Protein AF-A0A6M9PVB7-F1 (afdb_monomer)

Sequence (81 aa):
MKINSNYLDIDLPVGLAKIANGRDLISTHETAFAFGIVPQTLRKHLCTKGSFHGVKPIKIGERWHFSVRDLALLMRGELHK

Organism: NCBI:txid1743174

Structure (mmCIF, N/CA/C/O backbone):
data_AF-A0A6M9PVB7-F1
#
_entry.id   AF-A0A6M9PVB7-F1
#
loop_
_atom_site.group_PDB
_atom_site.id
_atom_site.type_symbol
_atom_site.label_atom_id
_atom_site.label_alt_id
_atom_site.label_comp_id
_atom_site.label_asym_id
_atom_site.label_entity_id
_atom_site.label_seq_id
_atom_site.pdbx_PDB_ins_code
_atom_site.Cartn_x
_atom_site.Cartn_y
_atom_site.Cartn_z
_atom_site.occupancy
_atom_site.B_iso_or_equiv
_atom_site.auth_seq_id
_atom_site.auth_comp_id
_atom_site.auth_asym_id
_atom_site.auth_atom_id
_atom_site.pdbx_PDB_model_num
ATOM 1 N N . MET A 1 1 ? -27.114 5.267 -1.887 1.00 37.72 1 MET A N 1
ATOM 2 C CA . MET A 1 1 ? -25.710 5.646 -1.617 1.00 37.72 1 MET A CA 1
ATOM 3 C C . MET A 1 1 ? -24.983 5.596 -2.952 1.00 37.72 1 MET A C 1
ATOM 5 O O . MET A 1 1 ? -24.874 4.520 -3.520 1.00 37.72 1 MET A O 1
ATOM 9 N N . LYS A 1 2 ? -24.680 6.753 -3.555 1.00 29.53 2 LYS A N 1
ATOM 10 C CA . LYS A 1 2 ? -24.128 6.806 -4.917 1.00 29.53 2 LYS A CA 1
ATOM 11 C C . LYS A 1 2 ? -22.657 6.392 -4.865 1.00 29.53 2 LYS A C 1
ATOM 13 O O . LYS A 1 2 ? -21.829 7.153 -4.380 1.00 29.53 2 LYS A O 1
ATOM 18 N N . ILE A 1 3 ? -22.360 5.180 -5.322 1.00 47.09 3 ILE A N 1
ATOM 19 C CA . ILE A 1 3 ? -20.998 4.764 -5.666 1.00 47.09 3 ILE A CA 1
ATOM 20 C C . ILE A 1 3 ? -20.540 5.661 -6.816 1.00 47.09 3 ILE A C 1
ATOM 22 O O . ILE A 1 3 ? -21.200 5.733 -7.853 1.00 47.09 3 ILE A O 1
ATOM 26 N N . ASN A 1 4 ? -19.470 6.423 -6.588 1.00 43.25 4 ASN A N 1
ATOM 27 C CA . ASN A 1 4 ? -18.910 7.340 -7.572 1.00 43.25 4 ASN A CA 1
ATOM 28 C C . ASN A 1 4 ? -18.401 6.550 -8.784 1.00 43.25 4 ASN A C 1
ATOM 30 O O . ASN A 1 4 ? -17.322 5.963 -8.771 1.00 43.25 4 ASN A O 1
ATOM 34 N N . SER A 1 5 ? -19.213 6.571 -9.837 1.00 47.28 5 SER A N 1
ATOM 35 C CA . SER A 1 5 ? -18.929 6.073 -11.177 1.00 47.28 5 SER A CA 1
ATOM 36 C C . SER A 1 5 ? -17.854 6.931 -11.856 1.00 47.28 5 SER A C 1
ATOM 38 O O . SER A 1 5 ? -18.175 7.828 -12.626 1.00 47.28 5 SER A O 1
ATOM 40 N N . ASN A 1 6 ? -16.582 6.673 -11.545 1.00 47.62 6 ASN A N 1
ATOM 41 C CA . ASN A 1 6 ? -15.415 7.129 -12.323 1.00 47.62 6 ASN A CA 1
ATOM 42 C C . ASN A 1 6 ? -14.311 6.043 -12.418 1.00 47.62 6 ASN A C 1
ATOM 44 O O . ASN A 1 6 ? -13.175 6.349 -12.765 1.00 47.62 6 ASN A O 1
ATOM 48 N N . TYR A 1 7 ? -14.621 4.781 -12.090 1.00 51.84 7 TYR A N 1
ATOM 49 C CA . TYR A 1 7 ? -13.634 3.700 -11.893 1.00 51.84 7 TYR A CA 1
ATOM 50 C C . TYR A 1 7 ? -13.747 2.519 -12.879 1.00 51.84 7 TYR A C 1
ATOM 52 O O . TYR A 1 7 ? -13.103 1.498 -12.666 1.00 51.84 7 TYR A O 1
ATOM 60 N N . LEU A 1 8 ? -14.557 2.619 -13.939 1.00 47.25 8 LEU A N 1
ATOM 61 C CA . LEU A 1 8 ? -14.989 1.433 -14.696 1.00 47.25 8 LEU A CA 1
ATOM 62 C C . LEU A 1 8 ? -14.028 0.877 -15.765 1.00 47.25 8 LEU A C 1
ATOM 64 O O . LEU A 1 8 ? -14.298 -0.219 -16.232 1.00 47.25 8 LEU A O 1
ATOM 68 N N . ASP A 1 9 ? -12.896 1.514 -16.084 1.00 56.91 9 ASP A N 1
ATOM 69 C CA . ASP A 1 9 ? -12.011 1.033 -17.173 1.00 56.91 9 ASP A CA 1
ATOM 70 C C . ASP A 1 9 ? -10.556 0.781 -16.755 1.00 56.91 9 ASP A C 1
ATOM 72 O O . ASP A 1 9 ? -9.647 0.779 -17.583 1.00 56.91 9 ASP A O 1
ATOM 76 N N . ILE A 1 10 ? -10.291 0.564 -15.466 1.00 60.22 10 ILE A N 1
ATOM 77 C CA . ILE A 1 10 ? -8.994 0.010 -15.069 1.00 60.22 10 ILE A CA 1
ATOM 78 C C . ILE A 1 10 ? -9.200 -1.488 -14.978 1.00 60.22 10 ILE A C 1
ATOM 80 O O . ILE A 1 10 ? -9.836 -1.979 -14.049 1.00 60.22 10 ILE A O 1
ATOM 84 N N . ASP A 1 11 ? -8.689 -2.214 -15.963 1.00 72.75 11 ASP A N 1
ATOM 85 C CA . ASP A 1 11 ? -8.625 -3.666 -15.906 1.00 72.75 11 ASP A CA 1
ATOM 86 C C . ASP A 1 11 ? -7.770 -4.034 -14.669 1.00 72.75 11 ASP A C 1
ATOM 88 O O . ASP A 1 11 ? -6.553 -3.834 -14.610 1.00 72.75 11 ASP A O 1
ATOM 92 N N . LEU A 1 12 ? -8.415 -4.414 -13.566 1.00 79.50 12 LEU A N 1
ATOM 93 C CA . LEU A 1 12 ? -7.710 -4.734 -12.329 1.00 79.50 12 LEU A CA 1
ATOM 94 C C . LEU A 1 12 ? -7.114 -6.140 -12.467 1.00 79.50 12 LEU A C 1
ATOM 96 O O . LEU A 1 12 ? -7.855 -7.080 -12.762 1.00 79.50 12 LEU A O 1
ATOM 100 N N . PRO A 1 13 ? -5.816 -6.339 -12.167 1.00 83.12 13 PRO A N 1
ATOM 101 C CA . PRO A 1 13 ? -5.256 -7.681 -12.092 1.00 83.12 13 PRO A CA 1
ATOM 102 C C . PRO A 1 13 ? -6.101 -8.559 -11.162 1.00 83.12 13 PRO A C 1
ATOM 104 O O . PRO A 1 13 ? -6.375 -8.176 -10.023 1.00 83.12 13 PRO A O 1
ATOM 107 N N . VAL A 1 14 ? -6.494 -9.751 -11.623 1.00 83.06 14 VAL A N 1
ATOM 108 C CA . VAL A 1 14 ? -7.442 -10.636 -10.913 1.00 83.06 14 VAL A CA 1
ATOM 109 C C . VAL A 1 14 ? -7.021 -10.903 -9.463 1.00 83.06 14 VAL A C 1
ATOM 111 O O . VAL A 1 14 ? -7.861 -10.942 -8.565 1.00 83.06 14 VAL A O 1
ATOM 114 N N . GLY A 1 15 ? -5.717 -11.055 -9.212 1.00 85.50 15 GLY A N 1
ATOM 115 C CA . GLY A 1 15 ? -5.182 -11.232 -7.859 1.00 85.50 15 GLY A CA 1
ATOM 116 C C . GLY A 1 15 ? -5.437 -10.022 -6.957 1.00 85.50 15 GLY A C 1
ATOM 117 O O . GLY A 1 15 ? -5.894 -10.182 -5.827 1.00 85.50 15 GLY A O 1
ATOM 118 N N . LEU A 1 16 ? -5.221 -8.812 -7.475 1.00 87.12 16 LEU A N 1
ATOM 119 C CA . LEU A 1 16 ? -5.453 -7.569 -6.744 1.00 87.12 16 LEU A CA 1
ATOM 120 C C . LEU A 1 16 ? -6.951 -7.326 -6.514 1.00 87.12 16 LEU A C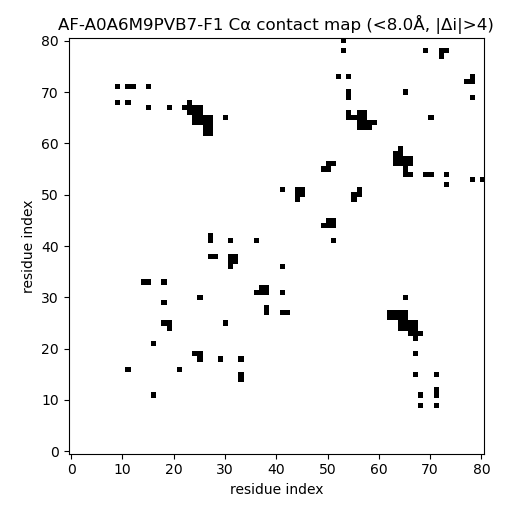 1
ATOM 122 O O . LEU A 1 16 ? -7.340 -6.965 -5.406 1.00 87.12 16 LEU A O 1
ATOM 126 N N . ALA A 1 17 ? -7.798 -7.600 -7.512 1.00 87.25 17 ALA A N 1
ATOM 127 C CA . ALA A 1 17 ? -9.253 -7.487 -7.391 1.00 87.25 17 ALA A CA 1
ATOM 128 C C . ALA A 1 17 ? -9.818 -8.398 -6.287 1.00 87.25 17 ALA A C 1
ATOM 130 O O . ALA A 1 17 ? -10.641 -7.959 -5.481 1.00 87.25 17 ALA A O 1
ATOM 131 N N . LYS A 1 18 ? -9.334 -9.646 -6.199 1.00 88.56 18 LYS A N 1
ATOM 132 C CA . LYS A 1 18 ? -9.727 -10.595 -5.143 1.00 88.56 18 LYS A CA 1
ATOM 133 C C . LYS A 1 18 ? -9.338 -10.109 -3.747 1.00 88.56 18 LYS A C 1
ATOM 135 O O . LYS A 1 18 ? -10.135 -10.230 -2.824 1.00 88.56 18 LYS A O 1
ATOM 140 N N . ILE A 1 19 ? -8.137 -9.549 -3.596 1.00 90.12 19 ILE A N 1
ATOM 141 C CA . ILE A 1 19 ? -7.666 -8.997 -2.317 1.00 90.12 19 ILE A CA 1
ATOM 142 C C . ILE A 1 19 ? -8.478 -7.750 -1.944 1.00 90.12 19 ILE A C 1
ATOM 144 O O . ILE A 1 19 ? -8.918 -7.612 -0.804 1.00 90.12 19 ILE A O 1
ATOM 148 N N . ALA A 1 20 ? -8.720 -6.854 -2.903 1.00 89.44 20 ALA A N 1
ATOM 149 C CA . ALA A 1 20 ? -9.480 -5.628 -2.692 1.00 89.44 20 ALA A CA 1
ATOM 150 C C . ALA A 1 20 ? -10.936 -5.908 -2.293 1.00 89.44 20 ALA A C 1
ATOM 152 O O . ALA A 1 20 ? -11.461 -5.242 -1.402 1.00 89.44 20 ALA A O 1
ATOM 153 N N . ASN A 1 21 ? -11.577 -6.918 -2.892 1.00 88.75 21 ASN A N 1
ATOM 154 C CA . ASN A 1 21 ? -12.965 -7.298 -2.614 1.00 88.75 21 ASN A CA 1
ATOM 155 C C . ASN A 1 21 ? -13.940 -6.101 -2.697 1.00 88.75 21 ASN A C 1
ATOM 157 O O . ASN A 1 21 ? -14.750 -5.872 -1.801 1.00 88.75 21 ASN A O 1
ATOM 161 N N . GLY A 1 22 ? -13.792 -5.272 -3.736 1.00 85.31 22 GLY A N 1
ATOM 162 C CA . GLY A 1 22 ? -14.605 -4.067 -3.944 1.00 85.31 22 GLY A CA 1
ATOM 163 C C . GLY A 1 22 ? -14.225 -2.852 -3.085 1.00 85.31 22 GLY A C 1
ATOM 164 O O . GLY A 1 22 ? -14.921 -1.843 -3.137 1.00 85.31 22 GLY A O 1
ATOM 165 N N . ARG A 1 23 ? -13.141 -2.922 -2.298 1.00 89.31 23 ARG A N 1
ATOM 166 C CA . ARG A 1 23 ? -12.587 -1.773 -1.561 1.00 89.31 23 ARG A CA 1
ATOM 167 C C . ARG A 1 23 ? -11.637 -0.963 -2.441 1.00 89.31 23 ARG A C 1
ATOM 169 O O . ARG A 1 23 ? -10.821 -1.538 -3.155 1.00 89.31 23 ARG A O 1
ATOM 176 N N . ASP A 1 24 ? -11.662 0.358 -2.284 1.00 89.81 24 ASP A N 1
ATOM 177 C CA . ASP A 1 24 ? -10.733 1.265 -2.979 1.00 89.81 24 ASP A CA 1
ATOM 178 C C . ASP A 1 24 ? -9.337 1.303 -2.339 1.00 89.81 24 ASP A C 1
ATOM 180 O O . ASP A 1 24 ? -8.350 1.658 -2.987 1.00 89.81 24 ASP A O 1
ATOM 184 N N . LEU A 1 25 ? -9.252 0.947 -1.052 1.00 92.44 25 LEU A N 1
ATOM 185 C CA . LEU A 1 25 ? -8.035 1.001 -0.251 1.00 92.44 25 LEU A CA 1
ATOM 186 C C . LEU A 1 25 ? -7.742 -0.354 0.385 1.00 92.44 25 LEU A C 1
ATOM 188 O O . LEU A 1 25 ? -8.616 -0.959 1.008 1.00 92.44 25 LEU A O 1
ATOM 192 N N . ILE A 1 26 ? -6.486 -0.785 0.288 1.00 94.38 26 ILE A N 1
ATOM 193 C CA . ILE A 1 26 ? -5.992 -2.001 0.939 1.00 94.38 26 ILE A CA 1
ATOM 194 C C . ILE A 1 26 ? -4.833 -1.692 1.879 1.00 94.38 26 ILE A C 1
ATOM 196 O O . ILE A 1 26 ? -4.097 -0.722 1.714 1.00 94.38 26 ILE A O 1
ATOM 200 N N . SER A 1 27 ? -4.678 -2.511 2.908 1.00 94.44 27 SER A N 1
ATOM 201 C CA . SER A 1 27 ? -3.647 -2.344 3.926 1.00 94.44 27 SER A CA 1
ATOM 202 C C . SER A 1 27 ? -2.240 -2.636 3.396 1.00 94.44 27 SER A C 1
ATOM 204 O O . SER A 1 27 ? -2.044 -3.307 2.379 1.00 94.44 27 SER A O 1
ATOM 206 N N . THR A 1 28 ? -1.226 -2.207 4.149 1.00 93.50 28 THR A N 1
ATOM 207 C CA . THR A 1 28 ? 0.176 -2.602 3.932 1.00 93.50 28 THR A CA 1
ATOM 208 C C . THR A 1 28 ? 0.350 -4.122 3.840 1.00 93.50 28 THR A C 1
ATOM 210 O O . THR A 1 28 ? 1.141 -4.596 3.032 1.00 93.50 28 THR A O 1
ATOM 213 N N . HIS A 1 29 ? -0.374 -4.909 4.642 1.00 93.50 29 HIS A N 1
ATOM 214 C CA . HIS A 1 29 ? -0.213 -6.365 4.620 1.00 93.50 29 HIS A CA 1
ATOM 215 C C . HIS A 1 29 ? -0.775 -6.981 3.333 1.00 93.50 29 HIS A C 1
ATOM 217 O O . HIS A 1 29 ? -0.116 -7.815 2.714 1.00 93.50 29 HIS A O 1
ATOM 223 N N . GLU A 1 30 ? -1.960 -6.542 2.917 1.00 93.38 30 GLU A N 1
ATOM 224 C CA . GLU A 1 30 ? -2.602 -6.970 1.671 1.00 93.38 30 GLU A CA 1
ATOM 225 C C . GLU A 1 30 ? -1.785 -6.543 0.447 1.00 93.38 30 GLU A C 1
ATOM 227 O O . GLU A 1 30 ? -1.587 -7.332 -0.472 1.00 93.38 30 GLU A O 1
ATOM 232 N N . THR A 1 31 ? -1.232 -5.329 0.474 1.00 92.94 31 THR A N 1
ATOM 233 C CA . THR A 1 31 ? -0.324 -4.836 -0.570 1.00 92.94 31 THR A CA 1
ATOM 234 C C . THR A 1 31 ? 0.934 -5.698 -0.642 1.00 92.94 31 THR A C 1
ATOM 236 O O . THR A 1 31 ? 1.330 -6.131 -1.716 1.00 92.94 31 THR A O 1
ATOM 239 N N . ALA A 1 32 ? 1.552 -6.013 0.497 1.00 93.56 32 ALA A N 1
ATOM 240 C CA . ALA A 1 32 ? 2.735 -6.869 0.528 1.00 93.56 32 ALA A CA 1
ATOM 241 C C . ALA A 1 32 ? 2.445 -8.268 -0.046 1.00 93.56 32 ALA A C 1
ATOM 243 O O . ALA A 1 32 ? 3.236 -8.780 -0.835 1.00 93.56 32 ALA A O 1
ATOM 244 N N . PHE A 1 33 ? 1.278 -8.836 0.278 1.00 93.25 33 PHE A N 1
ATOM 245 C CA . PHE A 1 33 ? 0.819 -10.105 -0.284 1.00 93.25 33 PHE A CA 1
ATOM 246 C C . PHE A 1 33 ? 0.597 -10.023 -1.803 1.00 93.25 33 PHE A C 1
ATOM 248 O O . PHE A 1 33 ? 1.077 -10.890 -2.528 1.00 93.25 33 PHE A O 1
ATOM 255 N N . ALA A 1 34 ? -0.040 -8.957 -2.301 1.00 91.19 34 ALA A N 1
ATOM 256 C CA . ALA A 1 34 ? -0.266 -8.746 -3.734 1.00 91.19 34 ALA A CA 1
ATOM 257 C C . ALA A 1 34 ? 1.041 -8.652 -4.545 1.00 91.19 34 ALA A C 1
ATOM 259 O O . ALA A 1 34 ? 1.098 -9.124 -5.677 1.00 91.19 34 ALA A O 1
ATOM 260 N N . PHE A 1 35 ? 2.092 -8.072 -3.958 1.00 89.56 35 PHE A N 1
ATOM 261 C CA . PHE A 1 35 ? 3.413 -7.924 -4.582 1.00 89.56 35 PHE A CA 1
ATOM 262 C C . PHE A 1 35 ? 4.381 -9.075 -4.254 1.00 89.56 35 PHE A C 1
ATOM 264 O O . PHE A 1 35 ? 5.537 -9.028 -4.668 1.00 89.56 35 PHE A O 1
ATOM 271 N N . GLY A 1 36 ? 3.946 -10.096 -3.506 1.00 91.38 36 GLY A N 1
ATOM 272 C CA . GLY A 1 36 ? 4.786 -11.242 -3.145 1.00 91.38 36 GLY A CA 1
ATOM 273 C C . GLY A 1 36 ? 5.990 -10.890 -2.262 1.00 91.38 36 GLY A C 1
ATOM 274 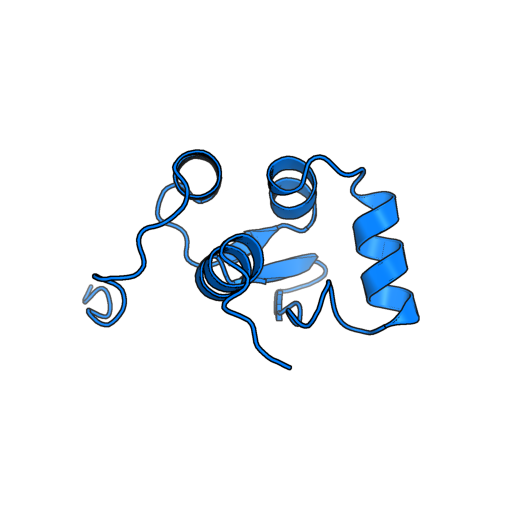O O . GLY A 1 36 ? 7.005 -11.582 -2.302 1.00 91.38 36 GLY A O 1
ATOM 275 N N . ILE A 1 37 ? 5.907 -9.815 -1.473 1.00 93.25 37 ILE A N 1
ATOM 276 C CA . ILE A 1 37 ? 6.986 -9.363 -0.585 1.00 93.25 37 ILE A CA 1
ATOM 277 C C . ILE A 1 37 ? 6.586 -9.455 0.887 1.00 93.25 37 ILE A C 1
ATOM 279 O O . ILE A 1 37 ? 5.414 -9.451 1.255 1.00 93.25 37 ILE A O 1
ATOM 283 N N . VAL A 1 38 ? 7.584 -9.476 1.769 1.00 93.94 38 VAL A N 1
ATOM 284 C CA . VAL A 1 38 ? 7.350 -9.438 3.217 1.00 93.94 38 VAL A CA 1
ATOM 285 C C . VAL A 1 38 ? 6.884 -8.028 3.631 1.00 93.94 38 VAL A C 1
ATOM 287 O O . VAL A 1 38 ? 7.511 -7.042 3.224 1.00 93.94 38 VAL A O 1
ATOM 290 N N . PRO A 1 39 ? 5.859 -7.874 4.499 1.00 94.06 39 PRO A N 1
ATOM 291 C CA . PRO A 1 39 ? 5.378 -6.561 4.954 1.00 94.06 39 PRO A CA 1
ATOM 292 C C . PRO A 1 39 ? 6.461 -5.669 5.573 1.00 94.06 39 PRO A C 1
ATOM 294 O O . PRO A 1 39 ? 6.385 -4.443 5.512 1.00 94.06 39 PRO A O 1
ATOM 297 N N . GLN A 1 40 ? 7.492 -6.270 6.171 1.00 94.81 40 GLN A N 1
ATOM 298 C CA . GLN A 1 40 ? 8.636 -5.544 6.716 1.00 94.81 40 GLN A CA 1
ATOM 299 C C . GLN A 1 40 ? 9.451 -4.833 5.631 1.00 94.81 40 GLN A C 1
ATOM 301 O O . GLN A 1 40 ? 9.877 -3.698 5.839 1.00 94.81 40 GLN A O 1
ATOM 306 N N . THR A 1 41 ? 9.614 -5.455 4.462 1.00 94.50 41 THR A N 1
ATOM 307 C CA . THR A 1 41 ? 10.263 -4.839 3.299 1.00 94.50 41 THR A CA 1
ATOM 308 C C . THR A 1 41 ? 9.457 -3.637 2.827 1.00 94.50 41 THR A C 1
ATOM 310 O O . THR A 1 41 ? 10.011 -2.554 2.657 1.00 94.50 41 THR A O 1
ATOM 313 N N . LEU A 1 42 ? 8.135 -3.787 2.715 1.00 93.62 42 LEU A N 1
ATOM 314 C CA . LEU A 1 42 ? 7.245 -2.691 2.339 1.00 93.62 42 LEU A CA 1
ATOM 315 C C . LEU A 1 42 ? 7.347 -1.519 3.329 1.00 93.62 42 LEU A C 1
ATOM 317 O O . LEU A 1 42 ? 7.567 -0.381 2.921 1.00 93.62 42 LEU A O 1
ATOM 321 N N . ARG A 1 43 ? 7.301 -1.792 4.639 1.00 92.56 43 ARG A N 1
ATOM 322 C CA . ARG A 1 43 ? 7.489 -0.767 5.681 1.00 92.56 43 ARG A CA 1
ATOM 323 C C . ARG A 1 43 ? 8.855 -0.089 5.599 1.00 92.56 43 ARG A C 1
ATOM 325 O O . ARG A 1 43 ? 8.919 1.132 5.697 1.00 92.56 43 ARG A O 1
ATOM 332 N N . LYS A 1 44 ? 9.931 -0.845 5.357 1.00 94.31 44 LYS A N 1
ATOM 333 C CA . LYS A 1 44 ? 11.277 -0.286 5.160 1.00 94.31 44 LYS A CA 1
ATOM 334 C C . LYS A 1 44 ? 11.302 0.695 3.987 1.00 94.31 44 LYS A C 1
ATOM 336 O O . LYS A 1 44 ? 11.804 1.803 4.138 1.00 94.31 44 LYS A O 1
ATOM 341 N N . HIS A 1 45 ? 10.717 0.325 2.847 1.00 92.19 45 HIS A N 1
ATOM 342 C CA . HIS A 1 45 ? 10.627 1.210 1.683 1.00 92.19 45 HIS A CA 1
ATOM 343 C C . HIS A 1 45 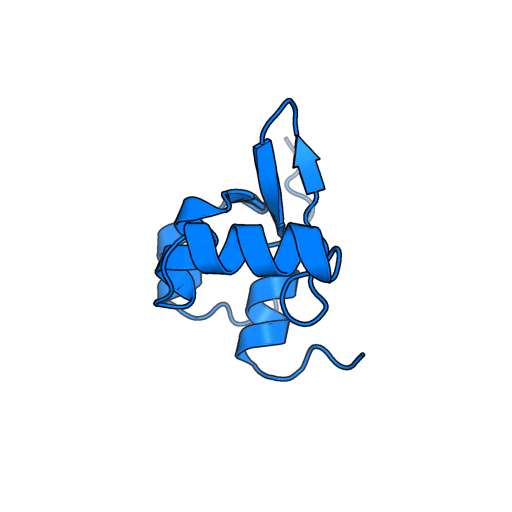? 9.888 2.509 2.003 1.00 92.19 45 HIS A C 1
ATOM 345 O O . HIS A 1 45 ? 10.346 3.585 1.626 1.00 92.19 45 HIS A O 1
ATOM 351 N N . LEU A 1 46 ? 8.785 2.418 2.738 1.00 91.44 46 LEU A N 1
ATOM 352 C CA . LEU A 1 46 ? 7.992 3.577 3.124 1.00 91.44 46 LEU A CA 1
ATOM 353 C C . LEU A 1 46 ? 8.728 4.488 4.108 1.00 91.44 46 LEU A C 1
ATOM 355 O O . LEU A 1 46 ? 8.709 5.697 3.921 1.00 91.44 46 LEU A O 1
ATOM 359 N N . CYS A 1 47 ? 9.440 3.942 5.094 1.00 91.06 47 CYS A N 1
ATOM 360 C CA . CYS A 1 47 ? 10.244 4.759 6.005 1.00 91.06 47 CYS A CA 1
ATOM 361 C C . CYS A 1 47 ? 11.425 5.439 5.293 1.00 91.06 47 CYS A C 1
ATOM 363 O O . CYS A 1 47 ? 11.729 6.589 5.583 1.00 91.06 47 CYS A O 1
ATOM 365 N N . THR A 1 48 ? 12.092 4.752 4.359 1.00 93.50 48 THR A N 1
ATOM 366 C CA . THR A 1 48 ? 13.275 5.296 3.671 1.00 93.50 48 THR A CA 1
ATOM 367 C C . THR A 1 48 ? 12.924 6.239 2.516 1.00 93.50 48 THR A C 1
ATOM 369 O O . THR A 1 48 ? 13.642 7.205 2.286 1.00 93.50 48 THR A O 1
ATOM 372 N N . LYS A 1 49 ? 11.854 5.963 1.759 1.00 91.50 49 LYS A N 1
ATOM 373 C CA . LYS A 1 49 ? 11.502 6.694 0.524 1.00 91.50 49 LYS A CA 1
ATOM 374 C C . LYS A 1 49 ? 10.166 7.440 0.595 1.00 91.50 49 LYS A C 1
ATOM 376 O O . LYS A 1 49 ? 9.811 8.120 -0.366 1.00 91.50 49 LYS A O 1
ATOM 381 N N . GLY A 1 50 ? 9.377 7.259 1.654 1.00 88.75 50 GLY A N 1
ATOM 382 C CA . GLY A 1 50 ? 8.030 7.836 1.792 1.00 88.75 50 GLY A CA 1
ATOM 383 C C . GLY A 1 50 ? 6.984 7.277 0.818 1.00 88.75 50 GLY A C 1
ATOM 384 O O . GLY A 1 50 ? 5.839 7.719 0.819 1.00 88.75 50 GLY A O 1
ATOM 385 N N . SER A 1 51 ? 7.364 6.332 -0.043 1.00 90.38 51 SER A N 1
ATOM 386 C CA . SER A 1 51 ? 6.516 5.761 -1.090 1.00 90.38 51 SER A CA 1
ATOM 387 C C . SER A 1 51 ? 6.984 4.355 -1.451 1.00 90.38 51 SER A C 1
ATOM 389 O O . SER A 1 51 ? 8.159 4.007 -1.291 1.00 90.38 51 SER A O 1
ATOM 391 N N . PHE A 1 52 ? 6.065 3.545 -1.964 1.00 89.75 52 PHE A N 1
ATOM 392 C CA . PHE A 1 52 ? 6.368 2.235 -2.518 1.00 89.75 52 PHE A CA 1
ATOM 393 C C . PHE A 1 52 ? 6.297 2.312 -4.040 1.00 89.75 52 PHE A C 1
ATOM 395 O O . PHE A 1 52 ? 5.222 2.466 -4.604 1.00 89.75 52 PHE A O 1
ATOM 402 N N . HIS A 1 53 ? 7.462 2.289 -4.695 1.00 87.06 53 HIS A N 1
ATOM 403 C CA . HIS A 1 53 ? 7.587 2.438 -6.154 1.00 87.06 53 HIS A CA 1
ATOM 404 C C . HIS A 1 53 ? 6.816 3.640 -6.743 1.00 87.06 53 HIS A C 1
ATOM 406 O O . HIS A 1 53 ? 6.343 3.587 -7.867 1.00 87.06 53 HIS A O 1
ATOM 412 N N . GLY A 1 54 ? 6.710 4.746 -5.997 1.00 86.81 54 GLY A N 1
ATOM 413 C CA . GLY A 1 54 ? 5.971 5.943 -6.426 1.00 86.81 54 GLY A CA 1
ATOM 414 C C . GLY A 1 54 ? 4.541 6.028 -5.892 1.00 86.81 54 GLY A C 1
ATOM 415 O O . GLY A 1 54 ? 4.020 7.134 -5.780 1.00 86.81 54 GLY A O 1
ATOM 416 N N . VAL A 1 55 ? 3.953 4.917 -5.439 1.00 90.62 55 VAL A N 1
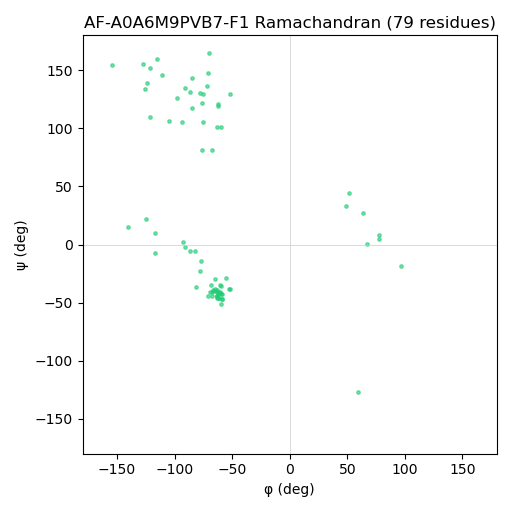ATOM 417 C CA . VAL A 1 55 ? 2.645 4.926 -4.773 1.00 90.62 55 VAL A CA 1
ATOM 418 C C . VAL A 1 55 ? 2.805 5.441 -3.347 1.00 90.62 55 VAL A C 1
ATOM 420 O O . VAL A 1 55 ? 3.573 4.895 -2.543 1.00 90.62 55 VAL A O 1
ATOM 423 N N . LYS A 1 56 ? 2.092 6.522 -3.030 1.00 91.06 56 LYS A N 1
ATOM 424 C CA . LYS A 1 56 ? 2.090 7.116 -1.693 1.00 91.06 56 LYS A CA 1
ATOM 425 C C . LYS A 1 56 ? 1.037 6.426 -0.824 1.00 91.06 56 LYS A C 1
ATOM 427 O O . LYS A 1 56 ? -0.103 6.284 -1.265 1.00 91.06 56 LYS A O 1
ATOM 432 N N . PRO A 1 57 ? 1.383 6.006 0.403 1.00 92.56 57 PRO A N 1
ATOM 433 C CA . PRO A 1 57 ? 0.387 5.484 1.319 1.00 92.56 57 PRO A CA 1
ATOM 434 C C . PRO A 1 57 ? -0.522 6.611 1.817 1.00 92.56 57 PRO A C 1
ATOM 436 O O . PRO A 1 57 ? -0.085 7.739 2.050 1.00 92.56 57 PRO A O 1
ATOM 439 N N . ILE A 1 58 ? -1.778 6.271 2.067 1.00 92.75 58 ILE A N 1
ATOM 440 C CA . ILE A 1 58 ? -2.741 7.105 2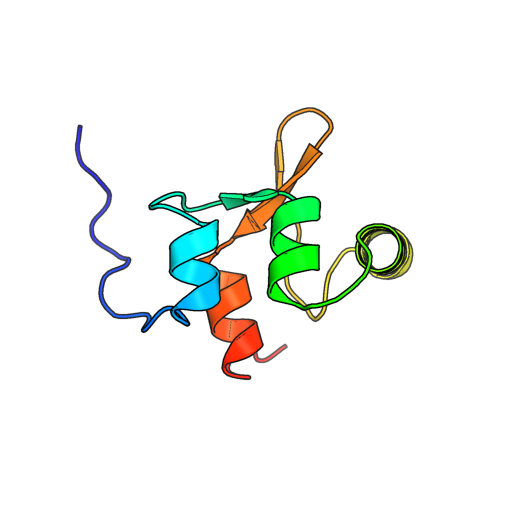.774 1.00 92.75 58 ILE A CA 1
ATOM 441 C C . ILE A 1 58 ? -2.780 6.625 4.223 1.00 92.75 58 ILE A C 1
ATOM 443 O O . ILE A 1 58 ? -2.971 5.438 4.507 1.00 92.75 58 ILE A O 1
ATOM 447 N N . LYS A 1 59 ? -2.569 7.548 5.161 1.00 91.25 59 LYS A N 1
ATOM 448 C CA . LYS A 1 59 ? -2.634 7.245 6.590 1.00 91.25 59 LYS A CA 1
ATOM 449 C C . LYS A 1 59 ? -4.089 7.327 7.055 1.00 91.25 59 LYS A C 1
ATOM 451 O O . LYS A 1 59 ? -4.688 8.394 7.003 1.00 91.25 59 LYS A O 1
ATOM 456 N N . ILE A 1 60 ? -4.636 6.204 7.518 1.00 90.81 60 ILE A N 1
ATOM 457 C CA . ILE A 1 60 ? -5.977 6.115 8.111 1.00 90.81 60 ILE A CA 1
ATOM 458 C C . ILE A 1 60 ? -5.800 5.571 9.527 1.00 90.81 60 ILE A C 1
ATOM 460 O O . ILE A 1 60 ? -5.401 4.418 9.720 1.00 90.81 60 ILE A O 1
ATOM 464 N N . GLY A 1 61 ? -6.033 6.431 10.520 1.00 89.25 61 GLY A N 1
ATOM 465 C CA . GLY A 1 61 ? -5.659 6.161 11.908 1.00 89.25 61 GLY A CA 1
ATOM 466 C C . GLY A 1 61 ? -4.149 5.932 12.045 1.00 89.25 61 GLY A C 1
ATOM 467 O O . GLY A 1 61 ? -3.335 6.728 11.573 1.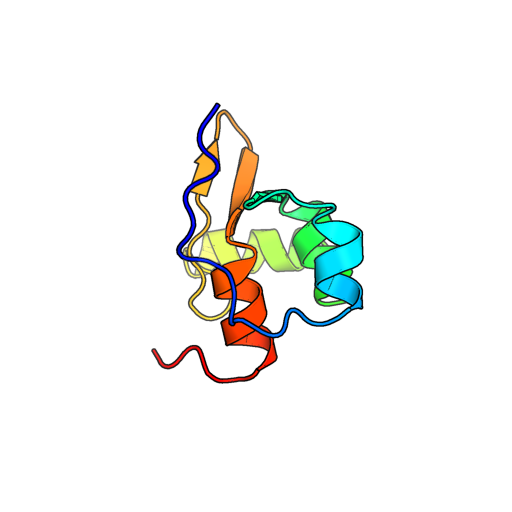00 89.25 61 GLY A O 1
ATOM 468 N N . GLU A 1 62 ? -3.765 4.816 12.661 1.00 89.12 62 GLU A N 1
ATOM 469 C CA . GLU A 1 62 ? -2.360 4.417 12.840 1.00 89.12 62 GLU A CA 1
ATOM 470 C C . GLU A 1 62 ? -1.815 3.548 11.696 1.00 89.12 62 GLU A C 1
ATOM 472 O O . GLU A 1 62 ? -0.639 3.184 11.697 1.00 89.12 62 GLU A O 1
ATOM 477 N N . ARG A 1 63 ? -2.650 3.202 10.706 1.00 88.12 63 ARG A N 1
ATOM 478 C CA . ARG A 1 63 ? -2.296 2.256 9.642 1.00 88.12 63 ARG A CA 1
ATOM 479 C C . ARG A 1 63 ? -2.149 2.936 8.286 1.00 88.12 63 ARG A C 1
ATOM 481 O O . ARG A 1 63 ? -2.855 3.886 7.945 1.00 88.12 63 ARG A O 1
ATOM 488 N N . TRP A 1 64 ? -1.223 2.408 7.496 1.00 92.88 64 TRP A N 1
ATOM 489 C CA . TRP A 1 64 ? -1.013 2.812 6.111 1.00 92.88 64 TRP A CA 1
ATOM 490 C C . TRP A 1 64 ? -1.843 1.949 5.170 1.00 92.88 64 TRP A C 1
ATOM 492 O O . TRP A 1 64 ? -1.896 0.724 5.306 1.00 92.88 64 TRP A O 1
ATOM 502 N N . HIS A 1 65 ? -2.483 2.622 4.224 1.00 94.00 65 HIS A N 1
ATOM 503 C CA . HIS A 1 65 ? -3.312 2.019 3.198 1.00 94.00 65 HIS A CA 1
ATOM 504 C C . HIS A 1 65 ? -2.865 2.509 1.826 1.00 94.00 65 HIS A C 1
ATOM 506 O O . HIS A 1 65 ? -2.277 3.580 1.697 1.00 94.00 65 HIS A O 1
ATOM 512 N N . PHE A 1 66 ? -3.149 1.721 0.804 1.00 93.50 66 PHE A N 1
ATOM 513 C CA . PHE A 1 66 ? -2.764 1.974 -0.572 1.00 93.50 66 PHE A CA 1
ATOM 514 C C . PHE A 1 66 ? -3.997 1.981 -1.460 1.00 93.50 66 PHE A C 1
ATOM 516 O O . PHE A 1 66 ? -4.880 1.138 -1.304 1.00 93.50 66 PHE A O 1
ATOM 523 N N . SER A 1 67 ? -4.022 2.928 -2.395 1.00 92.44 67 SER A N 1
ATOM 524 C CA . SER A 1 67 ? -5.003 2.987 -3.475 1.00 92.44 67 SER A CA 1
ATOM 525 C C . SER A 1 67 ? -4.869 1.758 -4.364 1.00 92.44 67 SER A C 1
ATOM 527 O O . SER A 1 67 ? -3.815 1.529 -4.958 1.00 92.44 67 SER A O 1
ATOM 529 N N . VAL A 1 68 ? -5.940 0.973 -4.480 1.00 91.88 68 VAL A N 1
ATOM 530 C CA . VAL A 1 68 ? -5.982 -0.193 -5.374 1.00 91.88 68 VAL A CA 1
ATOM 531 C C . VAL A 1 68 ? -5.749 0.236 -6.821 1.00 91.88 68 VAL A C 1
ATOM 533 O O . VAL A 1 68 ? -5.051 -0.453 -7.560 1.00 91.88 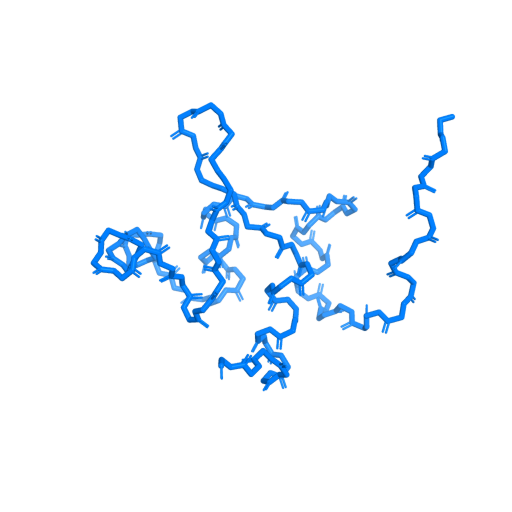68 VAL A O 1
ATOM 536 N N . ARG A 1 69 ? -6.253 1.413 -7.203 1.00 88.38 69 ARG A N 1
ATOM 537 C CA . ARG A 1 69 ? -6.020 2.019 -8.516 1.00 88.38 69 ARG A CA 1
ATOM 538 C C . ARG A 1 69 ? -4.538 2.266 -8.778 1.00 88.38 69 ARG A C 1
ATOM 540 O O . ARG A 1 69 ? -4.027 1.838 -9.807 1.00 88.38 69 ARG A O 1
ATOM 547 N N . ASP A 1 70 ? -3.848 2.926 -7.854 1.00 90.38 70 ASP A N 1
ATOM 548 C CA . ASP A 1 70 ? -2.441 3.287 -8.061 1.00 90.38 70 ASP A CA 1
ATOM 549 C C . ASP A 1 70 ? -1.555 2.038 -8.076 1.00 90.38 70 ASP A C 1
ATOM 551 O O . ASP A 1 70 ? -0.597 1.957 -8.841 1.00 90.38 70 ASP A O 1
ATOM 555 N N . LEU A 1 71 ? -1.906 1.031 -7.269 1.00 90.94 71 LEU A N 1
ATOM 556 C CA . LEU A 1 71 ? -1.253 -0.274 -7.308 1.00 90.94 71 LEU A CA 1
ATOM 557 C C . LEU A 1 71 ? -1.512 -1.003 -8.633 1.00 90.94 71 LEU A C 1
ATOM 559 O O . LEU A 1 71 ? -0.582 -1.595 -9.172 1.00 90.94 71 LEU A O 1
ATOM 563 N N . ALA A 1 72 ? -2.727 -0.947 -9.185 1.00 90.19 72 ALA A N 1
ATOM 564 C CA . ALA A 1 72 ? -3.036 -1.541 -10.486 1.00 90.19 72 ALA A CA 1
ATOM 565 C C . ALA A 1 72 ? -2.228 -0.879 -11.616 1.00 90.19 72 ALA A C 1
ATOM 567 O O . ALA A 1 72 ? -1.631 -1.585 -12.428 1.00 90.19 72 ALA A O 1
ATOM 568 N N . LEU A 1 73 ? -2.133 0.455 -11.620 1.00 88.88 73 LEU A N 1
ATOM 569 C CA . LEU A 1 73 ? -1.294 1.207 -12.562 1.00 88.88 73 LEU A CA 1
ATOM 570 C C . LEU A 1 73 ? 0.191 0.857 -12.402 1.00 88.88 73 LEU A C 1
ATOM 572 O O . LEU A 1 73 ? 0.894 0.660 -13.392 1.00 88.88 73 LEU A O 1
ATOM 576 N N . LEU A 1 74 ? 0.665 0.713 -11.160 1.00 89.38 74 LEU A N 1
ATOM 577 C CA . LEU A 1 74 ? 2.035 0.288 -10.877 1.00 89.38 74 LEU A CA 1
ATOM 578 C C . LEU A 1 74 ? 2.322 -1.115 -11.427 1.00 89.38 74 LEU A C 1
ATOM 580 O O . LEU A 1 74 ? 3.358 -1.318 -12.053 1.00 89.38 74 LEU A O 1
ATOM 584 N N . MET A 1 75 ? 1.419 -2.078 -11.213 1.00 88.50 75 MET A N 1
ATOM 585 C CA . MET A 1 75 ? 1.582 -3.455 -11.702 1.00 88.5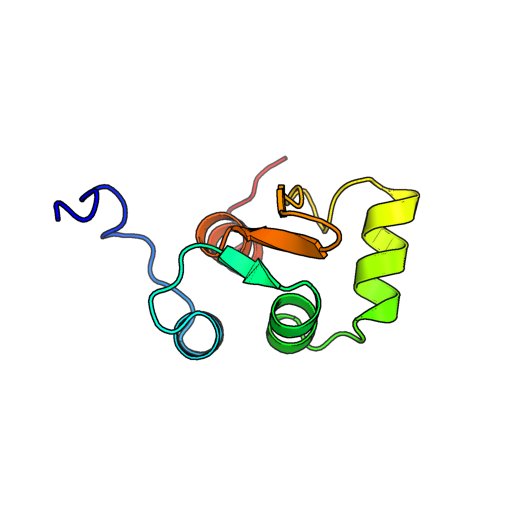0 75 MET A CA 1
ATOM 586 C C . MET A 1 75 ? 1.568 -3.540 -13.232 1.00 88.50 75 MET A C 1
ATOM 588 O O . MET A 1 75 ? 2.221 -4.415 -13.793 1.00 88.50 75 MET A O 1
ATOM 592 N N . ARG A 1 76 ? 0.859 -2.624 -13.902 1.00 85.75 76 ARG A N 1
ATOM 593 C CA . ARG A 1 76 ? 0.861 -2.485 -15.366 1.00 85.75 76 ARG A CA 1
ATOM 594 C C . ARG A 1 76 ? 2.113 -1.792 -15.909 1.00 85.75 76 ARG A C 1
ATOM 596 O O . ARG A 1 76 ? 2.366 -1.853 -17.104 1.00 85.75 76 ARG A O 1
ATOM 603 N N . GLY A 1 77 ? 2.898 -1.146 -15.045 1.00 83.44 77 GLY A N 1
ATOM 604 C CA . GLY A 1 77 ? 4.024 -0.306 -15.456 1.00 83.44 77 GLY A CA 1
ATOM 605 C C . GLY A 1 77 ? 3.605 1.070 -15.985 1.00 83.44 77 GLY A C 1
ATOM 606 O O . GLY A 1 77 ? 4.449 1.813 -16.469 1.00 83.44 77 GLY A O 1
ATOM 607 N N . GLU A 1 78 ? 2.326 1.427 -15.861 1.00 79.38 78 GLU A N 1
ATOM 608 C CA . GLU A 1 78 ? 1.745 2.695 -16.326 1.00 79.38 78 GLU A CA 1
ATOM 609 C C . GLU A 1 78 ? 1.865 3.815 -15.282 1.00 79.38 78 GLU A C 1
ATOM 611 O O . GLU A 1 78 ? 1.531 4.971 -15.546 1.00 79.38 78 GLU A O 1
ATOM 616 N N . LEU A 1 79 ? 2.353 3.501 -14.078 1.00 72.44 79 LEU A N 1
ATOM 617 C CA . LEU A 1 79 ? 2.689 4.514 -13.085 1.00 72.44 79 LEU A CA 1
ATOM 618 C C . LEU A 1 79 ? 4.020 5.184 -13.458 1.00 72.44 79 LEU A C 1
ATOM 620 O O . LEU A 1 79 ? 5.083 4.839 -12.939 1.00 72.44 79 LEU A O 1
ATOM 624 N N . HIS A 1 80 ? 3.953 6.148 -14.374 1.00 54.91 80 HIS A N 1
ATOM 625 C CA . HIS A 1 80 ? 5.081 7.007 -14.717 1.00 54.91 80 HIS A CA 1
ATOM 626 C C . HIS A 1 80 ? 5.301 8.049 -13.611 1.00 54.91 80 HIS A C 1
ATOM 628 O O . HIS A 1 80 ? 4.361 8.698 -13.151 1.00 54.91 80 HIS A O 1
ATOM 634 N N . LYS A 1 81 ? 6.551 8.152 -13.155 1.00 52.50 81 LYS A N 1
ATOM 635 C CA . LYS A 1 81 ? 7.002 9.108 -12.140 1.00 52.50 81 LYS A CA 1
ATOM 636 C C . LYS A 1 81 ? 7.362 10.451 -12.752 1.00 52.50 81 LYS A C 1
ATOM 638 O O . LYS A 1 81 ? 7.953 10.427 -13.853 1.00 52.50 81 LYS A O 1
#

Secondary structure (DSSP, 8-state):
----S--TT----HHHHHHHTT-SEEEHHHHHHHTT--HHHHHHHHHHHSSBTTBPPEEETTEEEEEHHHHHHHHHT----

Foldseek 3Di:
DDDPPPPPPLPQDPLLCVLCVPPQKDFLCSLCVSVVHDSVVVVVCCVVPVADQQFHWDDDPNTTITGSSLSSCVVVVNPDD

Nearest PDB structures (foldseek):
  3f72-assembly1_B  TM=5.081E-01  e=3.902E-02  Staphylococcus aureus
  6uvu-assembly1_A  TM=4.810E-01  e=5.069E-02  Comamonas testosteroni
  5k5q-assembly1_B  TM=4.016E-01  e=3.856E-01  Sulfolobus sp. NOB8H2
  5k5r-assembly1_C  TM=3.622E-01  e=3.856E-01  Sulfolobus sp. NOB8H2
  6pcp-assembly2_B  TM=4.588E-01  e=8.457E-01  Bordetella pertussis

pLDDT: mean 83.59, std 15.72, range [29.53, 94.81]

Radius of gyration: 12.63 Å; Cα contacts (8 Å, |Δi|>4): 85; chains: 1; bounding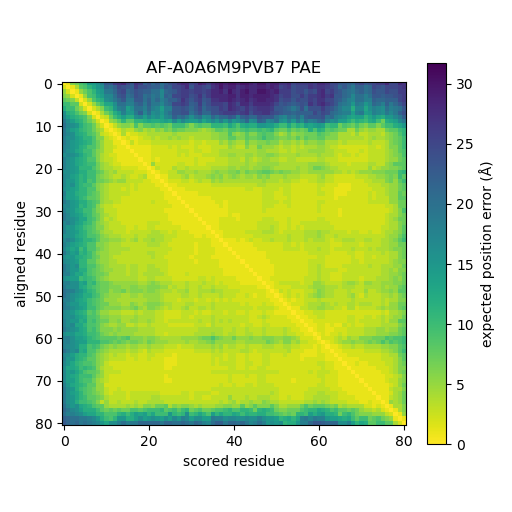 box: 39×20×30 Å

Solvent-accessible surface area (backbone atoms only — not comparable to full-atom values): 5026 Å² total; per-residue (Å²): 133,85,76,80,89,83,69,90,82,67,85,58,53,67,70,53,46,63,73,37,68,89,44,66,61,39,41,53,60,58,51,18,58,71,69,75,46,57,48,67,58,54,51,49,39,32,74,76,65,63,24,57,94,78,44,59,63,47,77,57,87,97,43,50,27,35,49,47,65,56,49,41,33,46,76,72,65,68,57,77,130

Mean predicted aligned error: 6.63 Å